Protein AF-A0A9P7BZX9-F1 (afdb_monomer_lite)

Radius of gyration: 13.83 Å; chains: 1; bounding box: 31×38×35 Å

Foldseek 3Di:
DEADCCQDQLNQVLVQLVCVVPVDAAEYEQDHPDHDDDDPTRDHHYQDLPLVSNLVVQVPAQEAEYQQDDQDARPDPDPPGDRGSHDPNRHYHDQDHVVDPSSVSSNVVSVD

Secondary structure (DSSP, 8-state):
-B-GGGGSHHHHHHHHHHHHHH-PPPEE-SS-S----STTSPP-EEPPSSHHHHHHHHTT-SEEEEES-PPPB-SS--TTS-SBSS-TTPEEEEEE-TTS-HHHHHHHHHT-

Organism: NCBI:txid936053

Sequence (112 aa):
MLGGAALRERALTAAGRIARATGVRLMSETSNRRIERGGDRTPVDRLPYPIDMAVAKLKDVKHLVLAGAKAPVGFFAYPGKPSLLAPPDSNKVQMASYEEDLAHAQEKLADE

pLDDT: mean 95.68, std 2.6, range [87.44, 98.31]

Structure (mmCIF, N/CA/C/O backbone):
data_AF-A0A9P7BZX9-F1
#
_entry.id   AF-A0A9P7BZX9-F1
#
loop_
_atom_site.group_PDB
_atom_site.id
_atom_site.type_symbol
_atom_site.label_atom_id
_atom_site.label_alt_id
_atom_site.label_comp_id
_atom_site.label_asym_id
_atom_site.label_entity_id
_atom_site.label_seq_id
_atom_site.pdbx_PDB_ins_code
_atom_site.Cartn_x
_atom_site.Cartn_y
_atom_site.Cartn_z
_atom_site.occupancy
_atom_site.B_iso_or_equiv
_atom_site.auth_seq_id
_atom_site.auth_comp_id
_atom_site.auth_asym_id
_atom_site.auth_atom_id
_atom_site.pdbx_PDB_model_num
ATOM 1 N N . MET A 1 1 ? -0.594 -2.161 0.777 1.00 97.06 1 MET A N 1
ATOM 2 C CA . MET A 1 1 ? -0.272 -0.799 0.326 1.00 97.06 1 MET A CA 1
ATOM 3 C C . MET A 1 1 ? 1.202 -0.748 -0.020 1.00 97.06 1 MET A C 1
ATOM 5 O O . MET A 1 1 ? 2.010 -1.230 0.766 1.00 97.06 1 MET A O 1
ATOM 9 N N . LEU A 1 2 ? 1.522 -0.241 -1.206 1.00 98.25 2 LEU A N 1
ATOM 10 C CA . LEU A 1 2 ? 2.862 -0.242 -1.787 1.00 98.25 2 LEU A CA 1
ATOM 11 C C . LEU A 1 2 ? 3.386 1.195 -1.881 1.00 98.25 2 LEU A C 1
ATOM 13 O O . LEU A 1 2 ? 2.664 2.078 -2.347 1.00 98.25 2 LEU A O 1
ATOM 17 N N . GLY A 1 3 ? 4.629 1.414 -1.463 1.00 97.81 3 GLY A N 1
ATOM 18 C CA . GLY A 1 3 ? 5.306 2.710 -1.516 1.00 97.81 3 GLY A CA 1
ATOM 19 C C . GLY A 1 3 ? 6.728 2.589 -2.062 1.00 97.81 3 GLY A C 1
ATOM 20 O O . GLY A 1 3 ? 7.303 1.503 -2.145 1.00 97.81 3 GLY A O 1
ATOM 21 N N . GLY A 1 4 ? 7.309 3.714 -2.482 1.00 96.25 4 GLY A N 1
ATOM 22 C CA . GLY A 1 4 ? 8.722 3.780 -2.871 1.00 96.25 4 GLY A CA 1
ATOM 23 C C . GLY A 1 4 ? 9.137 2.783 -3.965 1.00 96.25 4 GLY A C 1
ATOM 24 O O . GLY A 1 4 ? 8.644 2.840 -5.097 1.00 96.25 4 GLY A O 1
ATOM 25 N N . ALA A 1 5 ? 10.105 1.916 -3.650 1.00 97.31 5 ALA A N 1
ATOM 26 C CA . ALA A 1 5 ? 10.625 0.909 -4.578 1.00 97.31 5 ALA A CA 1
ATOM 27 C C . ALA A 1 5 ? 9.669 -0.281 -4.798 1.00 97.31 5 ALA A C 1
ATOM 29 O O . ALA A 1 5 ? 9.795 -0.949 -5.821 1.00 97.31 5 ALA A O 1
ATOM 30 N N . ALA A 1 6 ? 8.642 -0.466 -3.953 1.00 97.94 6 ALA A N 1
ATOM 31 C CA . ALA A 1 6 ? 7.606 -1.486 -4.155 1.00 97.94 6 ALA A CA 1
ATOM 32 C C . ALA A 1 6 ? 6.723 -1.227 -5.398 1.00 97.94 6 ALA A C 1
ATOM 34 O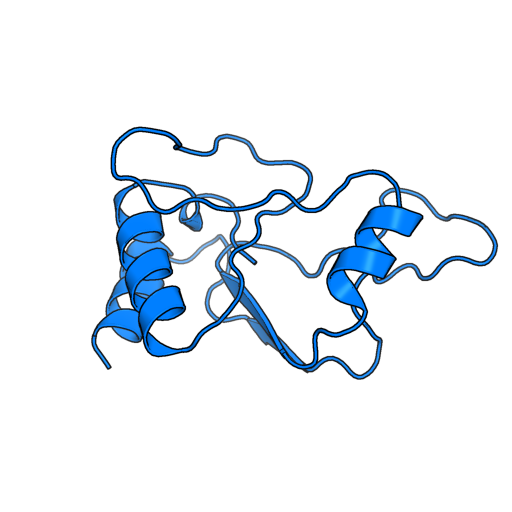 O . ALA A 1 6 ? 5.923 -2.065 -5.804 1.00 97.94 6 ALA A O 1
ATOM 35 N N . LEU A 1 7 ? 6.859 -0.041 -6.007 1.00 97.94 7 LEU A N 1
ATOM 36 C CA . LEU A 1 7 ? 6.140 0.415 -7.202 1.00 97.94 7 LEU A CA 1
ATOM 37 C C . LEU A 1 7 ? 7.026 0.391 -8.467 1.00 97.94 7 LEU A C 1
ATOM 39 O O . LEU A 1 7 ? 6.808 1.166 -9.408 1.00 97.94 7 LEU A O 1
ATOM 43 N N . ARG A 1 8 ? 8.082 -0.430 -8.452 1.00 97.50 8 ARG A N 1
ATOM 44 C CA . ARG A 1 8 ? 8.990 -0.710 -9.579 1.00 97.50 8 ARG A CA 1
ATOM 45 C C . ARG A 1 8 ? 8.738 -2.115 -10.106 1.00 97.50 8 ARG A C 1
ATOM 47 O O . ARG A 1 8 ? 8.247 -2.956 -9.368 1.00 97.50 8 A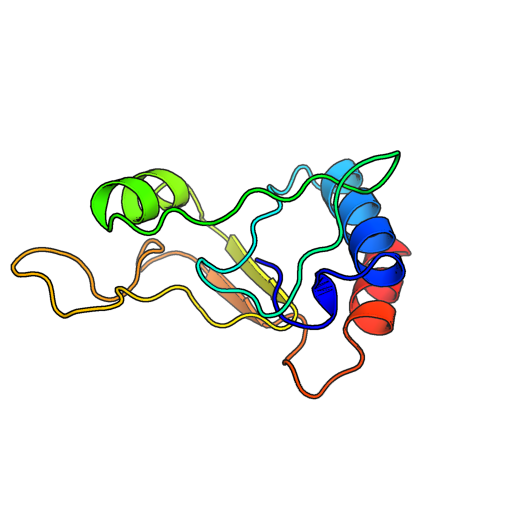RG A O 1
ATOM 54 N N . GLU A 1 9 ? 9.105 -2.369 -11.350 1.00 96.75 9 GLU A N 1
ATOM 55 C CA . GLU A 1 9 ? 8.742 -3.549 -12.131 1.00 96.75 9 GLU A CA 1
ATOM 56 C C . GLU A 1 9 ? 8.991 -4.858 -11.390 1.00 96.75 9 GLU A C 1
ATOM 58 O O . GLU A 1 9 ? 8.047 -5.609 -11.178 1.00 96.75 9 GLU A O 1
ATOM 63 N N . ARG A 1 10 ? 10.214 -5.077 -10.894 1.00 97.50 10 ARG A N 1
ATOM 64 C CA . ARG A 1 10 ? 10.577 -6.282 -10.132 1.00 97.50 10 ARG A CA 1
ATOM 65 C C . ARG A 1 10 ? 9.633 -6.523 -8.942 1.00 97.50 10 ARG A C 1
ATOM 67 O O . ARG A 1 10 ? 9.027 -7.584 -8.815 1.00 97.50 10 ARG A O 1
ATOM 74 N N . ALA A 1 11 ? 9.436 -5.493 -8.124 1.00 97.94 11 ALA A N 1
ATOM 75 C CA . ALA A 1 11 ? 8.540 -5.527 -6.973 1.00 97.94 11 ALA A CA 1
ATOM 76 C C . ALA A 1 11 ? 7.054 -5.665 -7.357 1.00 97.94 11 ALA A C 1
ATOM 78 O O . ALA A 1 11 ? 6.304 -6.374 -6.691 1.00 97.94 11 ALA A O 1
ATOM 79 N N . LEU A 1 12 ? 6.614 -5.013 -8.437 1.00 98.06 12 LEU A N 1
ATOM 80 C CA . LEU A 1 12 ? 5.241 -5.081 -8.940 1.00 98.06 12 LEU A CA 1
ATOM 81 C C . LEU A 1 12 ? 4.904 -6.468 -9.485 1.00 98.06 12 LEU A C 1
ATOM 83 O O . LEU A 1 12 ? 3.790 -6.948 -9.271 1.00 98.06 12 LEU A O 1
ATOM 87 N N . THR A 1 13 ? 5.853 -7.132 -10.143 1.00 98.12 13 THR A N 1
ATOM 88 C CA . THR A 1 13 ? 5.700 -8.520 -10.590 1.00 98.12 13 THR A CA 1
ATOM 89 C C . THR A 1 13 ? 5.478 -9.442 -9.392 1.00 98.12 13 THR A C 1
ATOM 91 O O . THR A 1 13 ? 4.520 -10.214 -9.380 1.00 98.12 13 THR A O 1
ATOM 94 N N . ALA A 1 14 ? 6.286 -9.316 -8.335 1.00 98.31 14 ALA A N 1
ATOM 95 C CA . ALA A 1 14 ? 6.079 -10.063 -7.093 1.00 98.31 14 ALA A CA 1
ATOM 96 C C . ALA A 1 14 ? 4.746 -9.711 -6.406 1.00 98.31 14 ALA A C 1
ATOM 98 O O . ALA A 1 14 ? 3.985 -10.603 -6.036 1.00 98.31 14 ALA A O 1
ATOM 99 N N . ALA A 1 15 ? 4.396 -8.423 -6.323 1.00 98.25 15 ALA A N 1
ATOM 100 C CA . ALA A 1 15 ? 3.114 -7.976 -5.777 1.00 98.25 15 ALA A CA 1
ATOM 101 C C . ALA A 1 15 ? 1.916 -8.573 -6.528 1.00 98.25 15 ALA A C 1
ATOM 103 O O . ALA A 1 15 ? 0.923 -8.938 -5.903 1.00 98.25 15 ALA A O 1
ATOM 104 N N . GLY A 1 16 ? 2.006 -8.684 -7.856 1.00 98.06 16 GLY A N 1
ATOM 105 C CA . GLY A 1 16 ? 0.975 -9.296 -8.692 1.00 98.06 16 GLY A CA 1
ATOM 106 C C . GLY A 1 16 ? 0.812 -10.786 -8.421 1.00 98.06 16 GLY A C 1
ATOM 107 O O . GLY A 1 16 ? -0.318 -11.262 -8.313 1.00 98.06 16 GLY A O 1
ATOM 108 N N . ARG A 1 17 ? 1.926 -11.508 -8.231 1.00 98.25 17 ARG A N 1
ATOM 109 C CA . ARG A 1 17 ? 1.914 -12.919 -7.813 1.00 98.25 17 ARG A CA 1
ATOM 110 C C . ARG A 1 17 ? 1.227 -13.087 -6.455 1.00 98.25 17 ARG A C 1
ATOM 112 O O . ARG A 1 17 ? 0.280 -13.865 -6.361 1.00 98.25 17 ARG A O 1
ATOM 119 N N . ILE A 1 18 ? 1.599 -12.274 -5.463 1.00 98.06 18 ILE A N 1
ATOM 120 C CA . ILE A 1 18 ? 0.958 -12.261 -4.135 1.00 98.06 18 ILE A CA 1
ATOM 121 C C . ILE A 1 18 ? -0.540 -11.963 -4.255 1.00 98.06 18 ILE A C 1
ATOM 123 O O . ILE A 1 18 ? -1.362 -12.673 -3.680 1.00 98.06 18 ILE A O 1
ATOM 127 N N . ALA A 1 19 ? -0.918 -10.931 -5.014 1.00 98.06 19 ALA A N 1
ATOM 128 C CA . ALA A 1 19 ? -2.316 -10.546 -5.196 1.00 98.06 19 ALA A CA 1
ATOM 129 C C . ALA A 1 19 ? -3.145 -11.657 -5.846 1.00 98.06 19 ALA A C 1
ATOM 131 O O . ALA A 1 19 ? -4.264 -11.917 -5.411 1.00 98.06 19 ALA A O 1
ATOM 132 N N . ARG A 1 20 ? -2.586 -12.355 -6.839 1.00 97.56 20 ARG A N 1
ATOM 133 C CA . ARG A 1 20 ? -3.243 -13.495 -7.485 1.00 97.56 20 ARG A CA 1
ATOM 134 C C . ARG A 1 20 ? -3.396 -14.689 -6.540 1.00 97.56 20 ARG A C 1
ATOM 136 O O . ARG A 1 20 ? -4.438 -15.333 -6.576 1.00 97.56 20 ARG A O 1
ATOM 143 N N . ALA A 1 21 ? -2.388 -14.971 -5.715 1.00 98.00 21 ALA A N 1
ATOM 144 C CA . ALA A 1 21 ? -2.404 -16.098 -4.784 1.00 98.00 21 ALA A CA 1
ATOM 145 C C . ALA A 1 21 ? -3.344 -15.873 -3.586 1.00 98.00 21 ALA A C 1
ATOM 147 O O . ALA A 1 21 ? -3.989 -16.805 -3.118 1.00 98.00 21 ALA A O 1
ATOM 148 N N . THR A 1 22 ? -3.441 -14.634 -3.100 1.00 96.62 22 THR A N 1
ATOM 149 C CA . THR A 1 22 ? -4.131 -14.313 -1.835 1.00 96.62 22 THR A CA 1
ATOM 150 C C . THR A 1 22 ? -5.447 -13.554 -2.013 1.00 96.62 22 THR A C 1
ATOM 152 O O . THR A 1 22 ? -6.210 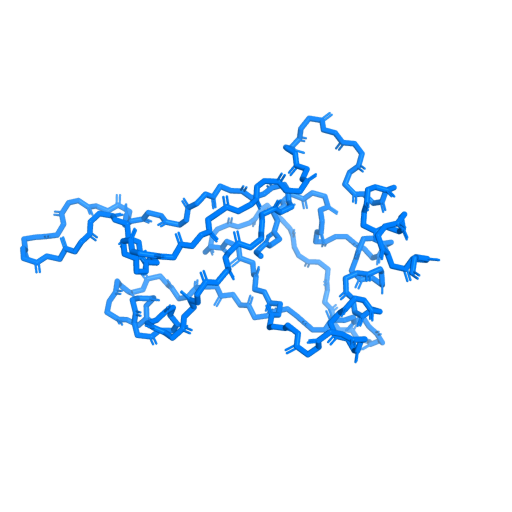-13.409 -1.060 1.00 96.62 22 THR A O 1
ATOM 155 N N . GLY A 1 23 ? -5.718 -13.020 -3.207 1.00 95.75 23 GLY A N 1
ATOM 156 C CA . GLY A 1 23 ? -6.880 -12.170 -3.474 1.00 95.75 23 GLY A CA 1
ATOM 157 C C . GLY A 1 23 ? -6.787 -10.761 -2.876 1.00 95.75 23 GLY A C 1
ATOM 158 O O . GLY A 1 23 ? -7.786 -10.037 -2.860 1.00 95.75 23 GLY A O 1
ATOM 159 N N . VAL A 1 24 ? -5.620 -10.336 -2.370 1.00 96.56 24 VAL A N 1
ATOM 160 C CA . VAL A 1 24 ? -5.473 -8.986 -1.807 1.00 96.56 24 VAL A CA 1
ATOM 161 C C . VAL A 1 24 ? -5.587 -7.902 -2.877 1.00 96.56 24 VAL A C 1
ATOM 163 O O . VAL A 1 24 ? -5.146 -8.045 -4.017 1.00 96.56 24 VAL A O 1
ATOM 166 N N . ARG A 1 25 ? -6.121 -6.748 -2.473 1.00 97.12 25 ARG A N 1
ATOM 167 C CA . ARG A 1 25 ? -6.159 -5.543 -3.308 1.00 97.12 25 ARG A CA 1
ATOM 168 C C . ARG A 1 25 ? -4.826 -4.805 -3.213 1.00 97.12 25 ARG A C 1
ATOM 170 O O . ARG A 1 25 ? -4.379 -4.462 -2.116 1.00 97.12 25 ARG A O 1
ATOM 177 N N . LEU A 1 26 ? -4.223 -4.498 -4.359 1.00 97.81 26 LEU A N 1
ATOM 178 C CA . LEU A 1 26 ? -3.021 -3.672 -4.421 1.00 97.81 26 LEU A CA 1
ATOM 179 C C . LEU A 1 26 ? -3.389 -2.196 -4.529 1.00 97.81 26 LEU A C 1
ATOM 181 O O . LEU A 1 26 ? -4.172 -1.791 -5.385 1.00 97.81 26 LEU A O 1
ATOM 185 N N . MET A 1 27 ? -2.784 -1.385 -3.667 1.00 97.75 27 MET A N 1
ATOM 186 C CA . MET A 1 27 ? -2.987 0.057 -3.655 1.00 97.75 27 MET A CA 1
ATOM 187 C C . MET A 1 27 ? -1.687 0.777 -3.307 1.00 97.75 27 MET A C 1
ATOM 189 O O . MET A 1 27 ? -0.947 0.306 -2.444 1.00 97.75 27 MET A O 1
ATOM 193 N N . SER A 1 28 ? -1.413 1.908 -3.948 1.00 97.88 28 SER A N 1
ATOM 194 C CA . SER A 1 28 ? -0.314 2.807 -3.605 1.00 97.88 28 SER A CA 1
ATOM 195 C C . SER A 1 28 ? -0.752 3.863 -2.593 1.00 97.88 28 SER A C 1
ATOM 197 O O . SER A 1 28 ? -1.947 4.134 -2.439 1.00 97.88 28 SER A O 1
ATOM 199 N N . GLU A 1 29 ? 0.219 4.538 -1.981 1.00 96.19 29 GLU A N 1
ATOM 200 C CA . GLU A 1 29 ? -0.026 5.801 -1.276 1.00 96.19 29 GLU A CA 1
ATOM 201 C C . GLU A 1 29 ? -0.666 6.834 -2.224 1.00 96.19 29 GLU A C 1
ATOM 203 O O . GLU A 1 29 ? -0.631 6.685 -3.452 1.00 96.19 29 GLU A O 1
ATOM 208 N N . THR A 1 30 ? -1.265 7.892 -1.679 1.00 95.06 30 THR A N 1
ATOM 209 C CA . THR A 1 30 ? -1.862 8.970 -2.485 1.00 95.06 30 THR A CA 1
ATOM 210 C C . THR A 1 30 ? -0.805 9.720 -3.302 1.00 95.06 30 THR A C 1
ATOM 212 O O . THR A 1 30 ? -1.018 10.020 -4.478 1.00 95.06 30 THR A O 1
ATOM 215 N N . SER A 1 31 ? 0.369 9.951 -2.714 1.00 92.88 31 SER A N 1
ATOM 216 C CA . SER A 1 31 ? 1.497 10.645 -3.339 1.00 92.88 31 SER A CA 1
ATOM 217 C C . SER A 1 31 ? 2.673 9.689 -3.483 1.00 92.88 31 SER A C 1
ATOM 219 O O . SER A 1 31 ? 3.087 9.074 -2.511 1.00 92.88 31 SER A O 1
ATOM 221 N N . ASN A 1 32 ? 3.222 9.557 -4.694 1.00 94.38 32 ASN A N 1
ATOM 222 C CA . ASN A 1 32 ? 4.343 8.655 -4.972 1.00 94.38 32 ASN A CA 1
ATOM 223 C C . ASN A 1 32 ? 5.341 9.352 -5.889 1.00 94.38 32 ASN A C 1
ATOM 225 O O . ASN A 1 32 ? 4.934 9.954 -6.881 1.00 94.38 32 ASN A O 1
ATOM 229 N N . ARG A 1 33 ? 6.644 9.190 -5.625 1.00 95.00 33 ARG A N 1
ATOM 230 C CA . ARG A 1 33 ? 7.711 9.740 -6.483 1.00 95.00 33 ARG A CA 1
ATOM 231 C C . ARG A 1 33 ? 7.615 9.244 -7.928 1.00 95.00 33 ARG A C 1
ATOM 233 O O . ARG A 1 33 ? 7.845 9.999 -8.861 1.00 95.00 33 ARG A O 1
ATOM 240 N N . ARG A 1 34 ? 7.326 7.954 -8.108 1.00 95.75 34 ARG A N 1
ATOM 241 C CA . ARG A 1 34 ? 7.162 7.307 -9.417 1.00 95.75 34 ARG A CA 1
ATOM 242 C C . ARG A 1 34 ? 6.407 5.998 -9.233 1.00 95.75 34 ARG A C 1
ATOM 244 O O . ARG A 1 34 ? 6.673 5.280 -8.268 1.00 95.75 34 ARG A O 1
ATOM 251 N N . ILE A 1 35 ? 5.535 5.674 -10.179 1.00 97.19 35 ILE A N 1
ATOM 252 C CA . ILE A 1 35 ? 4.843 4.387 -10.297 1.00 97.19 35 ILE A CA 1
ATOM 253 C C . ILE A 1 35 ? 5.083 3.901 -11.722 1.00 97.19 35 ILE A C 1
ATOM 255 O O . ILE A 1 35 ? 4.792 4.640 -12.661 1.00 97.19 35 ILE A O 1
ATOM 259 N N . GLU A 1 36 ? 5.629 2.703 -11.893 1.00 97.25 36 GLU A N 1
ATOM 260 C CA . GLU A 1 36 ? 5.719 2.082 -13.218 1.00 97.25 36 GLU A CA 1
ATOM 261 C C . GLU A 1 36 ? 4.390 1.394 -13.546 1.00 97.25 36 GLU A C 1
ATOM 263 O O . GLU A 1 36 ? 3.811 0.723 -12.695 1.00 97.25 36 GLU A O 1
ATOM 268 N N . ARG A 1 37 ? 3.848 1.636 -14.745 1.00 95.69 37 ARG A N 1
ATOM 269 C CA . ARG A 1 37 ? 2.489 1.225 -15.139 1.00 95.69 37 ARG A CA 1
ATOM 270 C C . ARG A 1 37 ? 2.441 0.917 -16.637 1.00 95.69 37 ARG A C 1
ATOM 272 O O . ARG A 1 37 ? 3.310 1.375 -17.376 1.00 95.69 37 ARG A O 1
ATOM 279 N N . GLY A 1 38 ? 1.391 0.220 -17.069 1.00 93.75 38 GLY A N 1
ATOM 280 C CA . GLY A 1 38 ? 1.148 -0.117 -18.475 1.00 93.75 38 GLY A CA 1
ATOM 281 C C . GLY A 1 38 ? 1.932 -1.341 -18.955 1.00 93.75 38 GLY A C 1
ATOM 282 O O . GLY A 1 38 ? 2.799 -1.854 -18.242 1.00 93.75 38 GLY A O 1
ATOM 283 N N . GLY A 1 39 ? 1.615 -1.796 -20.169 1.00 92.94 39 GLY A N 1
ATOM 284 C CA . GLY A 1 39 ? 2.065 -3.094 -20.676 1.00 92.94 39 GLY A CA 1
ATOM 285 C C . GLY A 1 39 ? 1.564 -4.229 -19.783 1.00 92.94 39 GLY A C 1
ATOM 286 O O . GLY A 1 39 ? 0.473 -4.137 -19.225 1.00 92.94 39 GLY A O 1
ATOM 287 N N . ASP A 1 40 ? 2.408 -5.234 -19.574 1.00 91.75 40 ASP A N 1
ATOM 288 C CA . ASP A 1 40 ? 2.082 -6.421 -18.771 1.00 91.75 40 ASP A CA 1
ATOM 289 C C . ASP A 1 40 ? 2.334 -6.236 -17.262 1.00 91.75 40 ASP A C 1
ATOM 291 O O . ASP A 1 40 ? 2.328 -7.194 -16.488 1.00 91.75 40 ASP A O 1
ATOM 295 N N . ARG A 1 41 ? 2.584 -4.999 -16.811 1.00 95.19 41 ARG A N 1
ATOM 296 C CA . ARG A 1 41 ? 2.867 -4.719 -15.397 1.00 95.19 41 ARG A CA 1
ATOM 297 C C . ARG A 1 41 ? 1.605 -4.825 -14.547 1.00 95.19 41 ARG A C 1
ATOM 299 O O . ARG A 1 41 ? 0.547 -4.316 -14.918 1.00 95.19 41 ARG A O 1
ATOM 306 N N . THR A 1 42 ? 1.759 -5.379 -13.345 1.00 96.69 42 THR A N 1
ATOM 307 C CA . THR A 1 42 ? 0.699 -5.469 -12.336 1.00 96.69 42 THR A CA 1
ATOM 308 C C . THR A 1 42 ? 0.040 -4.106 -12.088 1.00 96.69 42 THR A C 1
ATOM 310 O O . THR A 1 42 ? 0.723 -3.164 -11.665 1.00 96.69 42 THR A O 1
ATOM 313 N N . PRO A 1 43 ? -1.282 -3.972 -12.301 1.00 96.31 43 PRO A N 1
ATOM 314 C CA . PRO A 1 43 ? -1.983 -2.733 -12.019 1.00 96.31 43 PRO A CA 1
ATOM 315 C C . PRO A 1 43 ? -2.069 -2.499 -10.509 1.00 96.31 43 PRO A C 1
ATOM 317 O O . PRO A 1 43 ? -2.345 -3.404 -9.723 1.00 96.31 43 PRO A O 1
ATOM 320 N N . VAL A 1 44 ? -1.854 -1.250 -10.105 1.00 97.31 44 VAL A N 1
ATOM 321 C CA . VAL A 1 44 ? -1.967 -0.812 -8.710 1.00 97.31 44 VAL A CA 1
ATOM 322 C C . VAL A 1 44 ? -2.835 0.432 -8.671 1.00 97.31 44 VAL A C 1
ATOM 324 O O . VAL A 1 44 ? -2.499 1.440 -9.305 1.00 97.31 44 VAL A O 1
ATOM 327 N N . ASP A 1 45 ? -3.940 0.363 -7.932 1.00 95.62 45 ASP A N 1
ATOM 328 C CA . ASP A 1 45 ? -4.814 1.508 -7.684 1.00 95.62 45 ASP A CA 1
ATOM 329 C C . ASP A 1 45 ? -4.098 2.543 -6.816 1.00 95.62 45 ASP A C 1
ATOM 331 O O . ASP A 1 45 ? -3.252 2.211 -5.992 1.00 95.62 45 ASP A O 1
ATOM 335 N N . ARG A 1 46 ? -4.456 3.817 -6.953 1.00 96.62 46 ARG A N 1
ATOM 336 C CA . ARG A 1 46 ? -3.964 4.866 -6.055 1.00 96.62 46 ARG A CA 1
ATOM 337 C 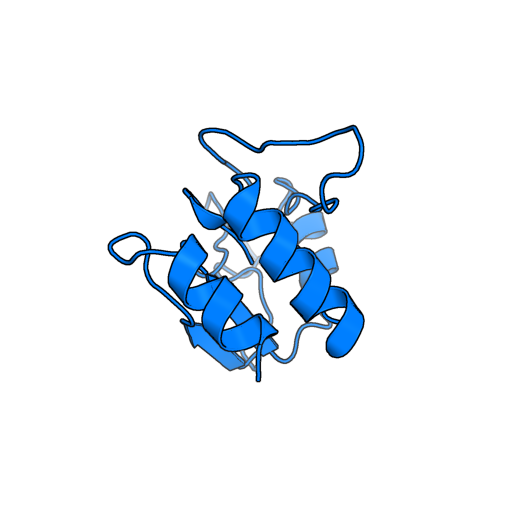C . ARG A 1 46 ? -5.011 5.154 -4.987 1.00 96.62 46 ARG A C 1
ATOM 339 O O . ARG A 1 46 ? -6.185 5.291 -5.328 1.00 96.62 46 ARG A O 1
ATOM 346 N N . LEU A 1 47 ? -4.595 5.303 -3.726 1.00 97.38 47 LEU A N 1
ATOM 347 C CA . LEU A 1 47 ? -5.503 5.778 -2.684 1.00 97.38 47 LEU A CA 1
ATOM 348 C C . LEU A 1 47 ? -6.007 7.194 -3.038 1.00 97.38 47 LEU A C 1
ATOM 350 O O . LEU A 1 47 ? -5.175 8.081 -3.265 1.00 97.38 47 LEU A O 1
ATOM 354 N N . PRO A 1 48 ? -7.332 7.431 -3.092 1.00 96.88 48 PRO A N 1
ATOM 355 C CA . PRO A 1 48 ? -7.881 8.750 -3.397 1.00 96.88 48 PRO A CA 1
ATOM 356 C C . PRO A 1 48 ? -7.364 9.830 -2.441 1.00 96.88 48 PRO A C 1
ATOM 358 O O . PRO A 1 48 ? -7.154 9.565 -1.262 1.00 96.88 48 PRO A O 1
ATOM 361 N N . TYR A 1 49 ? -7.175 11.052 -2.942 1.00 95.06 49 TYR A N 1
ATOM 362 C CA . TYR A 1 49 ? -6.836 12.204 -2.100 1.00 95.06 49 TYR A CA 1
ATOM 363 C C . TYR A 1 49 ? -8.030 12.728 -1.279 1.00 95.06 49 TYR A C 1
ATOM 365 O O . TYR A 1 49 ? -7.840 13.001 -0.094 1.00 95.06 49 TYR A O 1
ATOM 373 N N . PRO A 1 50 ? -9.258 12.854 -1.837 1.00 95.12 50 PRO A N 1
ATOM 374 C CA . PRO A 1 50 ? -10.409 13.287 -1.048 1.00 95.12 50 PRO A CA 1
ATOM 375 C C . PRO A 1 50 ? -10.669 12.336 0.122 1.00 95.12 50 PRO A C 1
ATOM 377 O O . PRO A 1 50 ? -10.862 11.135 -0.087 1.00 95.12 50 PRO A O 1
ATOM 380 N N . ILE A 1 51 ? -10.697 12.882 1.343 1.00 94.44 51 ILE A N 1
ATOM 381 C CA . ILE A 1 51 ? -10.749 12.090 2.580 1.00 94.44 51 ILE A CA 1
ATOM 382 C C . ILE A 1 51 ? -11.931 11.119 2.604 1.00 94.44 51 ILE A C 1
ATOM 384 O O . ILE A 1 51 ? -11.754 9.951 2.937 1.00 94.44 51 ILE A O 1
ATOM 388 N N . ASP A 1 52 ? -13.107 11.557 2.158 1.00 95.06 52 ASP A N 1
ATOM 389 C CA . ASP A 1 52 ? -14.309 10.719 2.145 1.00 95.06 52 ASP A CA 1
ATOM 390 C C . ASP A 1 52 ? -14.193 9.537 1.188 1.00 95.06 52 ASP A C 1
ATOM 392 O O . ASP A 1 52 ? -14.600 8.424 1.518 1.00 95.06 52 ASP A O 1
ATOM 396 N N . MET A 1 53 ? -13.557 9.742 0.033 1.00 97.06 53 MET A N 1
ATOM 397 C CA . MET A 1 53 ? -13.284 8.653 -0.899 1.00 97.06 53 MET A CA 1
ATOM 398 C C . MET A 1 53 ? -12.230 7.693 -0.347 1.00 97.06 53 MET A C 1
ATOM 400 O O . MET A 1 53 ? -12.352 6.485 -0.536 1.00 97.06 53 MET A O 1
ATOM 404 N N . ALA A 1 54 ? -11.204 8.208 0.334 1.00 96.56 54 ALA A N 1
ATOM 405 C CA . ALA A 1 54 ? -10.142 7.388 0.905 1.00 96.56 54 ALA A CA 1
ATOM 406 C C . ALA A 1 54 ? -10.656 6.510 2.057 1.00 96.56 54 ALA A C 1
ATOM 408 O O . ALA A 1 54 ? -10.401 5.304 2.065 1.00 96.56 54 ALA A O 1
ATOM 409 N N . VAL A 1 55 ? -11.446 7.090 2.968 1.00 96.06 55 VAL A N 1
ATOM 410 C CA . VAL A 1 55 ? -12.129 6.361 4.048 1.00 96.06 55 VAL A CA 1
ATOM 411 C C . VAL A 1 55 ? -13.082 5.321 3.459 1.00 96.06 55 VAL A C 1
ATOM 413 O O . VAL A 1 55 ? -13.033 4.152 3.837 1.00 96.06 55 VAL A O 1
ATOM 416 N N . ALA A 1 56 ? -13.897 5.694 2.467 1.00 96.56 56 ALA A N 1
ATOM 417 C CA . ALA A 1 56 ? -14.813 4.755 1.821 1.00 96.56 56 ALA A CA 1
ATOM 418 C C . ALA A 1 56 ? -14.089 3.599 1.106 1.00 96.56 56 ALA A C 1
ATOM 420 O O . ALA A 1 56 ? -14.588 2.475 1.124 1.00 96.56 56 ALA A O 1
ATOM 421 N N . LYS A 1 57 ? -12.918 3.852 0.503 1.00 96.69 57 LYS A N 1
ATOM 422 C CA . LYS A 1 57 ? -12.095 2.835 -0.178 1.00 96.69 57 LYS A CA 1
ATOM 423 C C . LYS A 1 57 ? -11.450 1.849 0.806 1.00 96.69 57 LYS A C 1
ATOM 425 O O . LYS A 1 57 ? -11.150 0.728 0.406 1.00 96.69 57 LYS A O 1
ATOM 430 N N . LEU A 1 58 ? -11.228 2.255 2.059 1.00 96.31 58 LEU A N 1
ATOM 431 C CA . LEU A 1 58 ? -10.574 1.446 3.095 1.00 96.31 58 LEU A CA 1
ATOM 432 C C . LEU A 1 58 ? -11.537 0.853 4.135 1.00 96.31 58 LEU A C 1
ATOM 434 O O . LEU A 1 58 ? -11.099 0.049 4.953 1.00 96.31 58 LEU A O 1
ATOM 438 N N . LYS A 1 59 ? -12.826 1.213 4.113 1.00 96.00 59 LYS A N 1
ATOM 439 C CA . LYS A 1 59 ? -13.812 0.874 5.160 1.00 96.00 59 LYS A CA 1
ATOM 440 C C . LYS A 1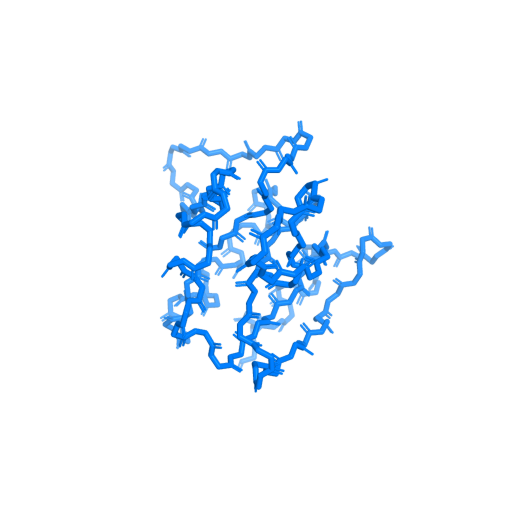 59 ? -13.948 -0.620 5.486 1.00 96.00 59 LYS A C 1
ATOM 442 O O . LYS A 1 59 ? -14.369 -0.964 6.580 1.00 96.00 59 LYS A O 1
ATOM 447 N N . ASP A 1 60 ? -13.646 -1.492 4.529 1.00 95.62 60 ASP A N 1
ATOM 448 C CA . ASP A 1 60 ? -13.772 -2.952 4.612 1.00 95.62 60 ASP A CA 1
ATOM 449 C C . ASP A 1 60 ? -12.425 -3.657 4.866 1.00 95.62 60 ASP A C 1
ATOM 451 O O . ASP A 1 60 ? -12.348 -4.887 4.896 1.00 95.62 60 ASP A O 1
ATOM 455 N N . VAL A 1 61 ? -11.340 -2.895 5.035 1.00 96.62 61 VAL A N 1
ATOM 456 C CA . VAL A 1 61 ? -9.997 -3.439 5.251 1.00 96.62 61 VAL A CA 1
ATOM 457 C C . VAL A 1 61 ? -9.845 -3.911 6.693 1.00 96.62 61 VAL A C 1
ATOM 459 O O . VAL A 1 61 ? -9.723 -3.102 7.606 1.00 96.62 61 VAL A O 1
ATOM 462 N N . LYS A 1 62 ? -9.755 -5.231 6.879 1.00 96.56 62 LYS A N 1
ATOM 463 C CA . LYS A 1 62 ? -9.375 -5.855 8.161 1.00 96.56 62 LYS A CA 1
ATOM 464 C C . LYS A 1 62 ? -7.864 -5.962 8.351 1.00 96.56 62 LYS A C 1
ATOM 466 O O . LYS A 1 62 ? -7.381 -5.858 9.469 1.00 96.56 62 LYS A O 1
ATOM 471 N N . HIS A 1 63 ? -7.124 -6.157 7.260 1.00 96.94 63 HIS A N 1
ATOM 472 C CA . HIS A 1 63 ? -5.668 -6.275 7.268 1.00 96.94 63 HIS A CA 1
ATOM 473 C C . HIS A 1 63 ? -5.055 -5.296 6.275 1.00 96.94 63 HIS A C 1
ATOM 475 O O . HIS A 1 63 ? -5.316 -5.368 5.072 1.00 96.94 63 HIS A O 1
ATOM 481 N N . LEU A 1 64 ? -4.216 -4.394 6.774 1.00 97.38 64 LEU A N 1
ATOM 482 C CA . LEU A 1 64 ? -3.467 -3.446 5.968 1.00 97.38 64 LEU A CA 1
ATOM 483 C C . LEU A 1 64 ? -1.982 -3.811 5.995 1.00 97.38 64 LEU A C 1
ATOM 485 O O . LEU A 1 64 ? -1.257 -3.447 6.916 1.00 97.38 64 LEU A O 1
ATOM 489 N N . VAL A 1 65 ? -1.532 -4.516 4.960 1.00 97.50 65 VAL A N 1
ATOM 490 C CA . VAL A 1 65 ? -0.115 -4.859 4.777 1.00 97.50 65 VAL A CA 1
ATOM 491 C C . VAL A 1 65 ? 0.615 -3.685 4.129 1.00 97.50 65 VAL A C 1
ATOM 493 O O . VAL A 1 65 ? 0.152 -3.165 3.112 1.00 97.50 65 VAL A O 1
ATOM 496 N N . LEU A 1 66 ? 1.741 -3.259 4.692 1.00 97.94 66 LEU A N 1
ATOM 497 C CA . LEU A 1 66 ? 2.535 -2.115 4.248 1.00 97.94 66 LEU A CA 1
ATOM 498 C C . LEU A 1 66 ? 3.901 -2.589 3.733 1.00 97.94 66 LEU A C 1
ATOM 500 O O . LEU A 1 66 ? 4.660 -3.201 4.482 1.00 97.94 66 LEU A O 1
ATOM 504 N N . ALA A 1 67 ? 4.215 -2.288 2.471 1.00 98.12 67 ALA A N 1
ATOM 505 C CA . ALA A 1 67 ? 5.521 -2.550 1.860 1.00 98.12 67 ALA A CA 1
ATOM 506 C C . ALA A 1 67 ? 6.093 -1.234 1.321 1.00 98.12 67 ALA A C 1
ATOM 508 O O . ALA A 1 67 ? 5.589 -0.683 0.338 1.00 98.12 67 ALA A O 1
ATOM 509 N N . GLY A 1 68 ? 7.082 -0.682 2.026 1.00 97.12 68 GLY A N 1
ATOM 510 C CA . GLY A 1 68 ? 7.671 0.626 1.722 1.00 97.12 68 GLY A CA 1
ATOM 511 C C . GLY A 1 68 ? 6.708 1.809 1.845 1.00 97.12 68 GLY A C 1
ATOM 512 O O . GLY A 1 68 ? 7.038 2.903 1.396 1.00 97.12 68 GLY A O 1
ATOM 513 N N . ALA A 1 69 ? 5.519 1.586 2.408 1.00 96.81 69 ALA A N 1
ATOM 514 C CA . ALA A 1 69 ? 4.462 2.573 2.595 1.00 96.81 69 ALA A CA 1
ATOM 515 C C . ALA A 1 69 ? 4.227 2.828 4.084 1.00 96.81 69 ALA A C 1
ATOM 517 O O . ALA A 1 69 ? 4.501 1.963 4.923 1.00 96.81 69 ALA A O 1
ATOM 518 N N . LYS A 1 70 ? 3.662 3.993 4.401 1.00 93.25 70 LYS A N 1
ATOM 519 C CA . LYS A 1 70 ? 3.172 4.301 5.749 1.00 93.25 70 LYS A CA 1
ATOM 520 C C . LYS A 1 70 ? 1.679 4.007 5.859 1.00 93.25 70 LYS A C 1
ATOM 522 O O . LYS A 1 70 ? 0.961 3.931 4.861 1.00 93.25 70 LYS A O 1
ATOM 527 N N . ALA A 1 71 ? 1.195 3.847 7.090 1.00 93.44 71 ALA A N 1
ATOM 528 C CA . ALA A 1 71 ? -0.240 3.770 7.330 1.00 93.44 71 ALA A CA 1
ATOM 529 C C . ALA A 1 71 ? -0.912 5.068 6.828 1.00 93.44 71 ALA A C 1
ATOM 531 O O . ALA A 1 71 ? -0.424 6.158 7.135 1.00 93.44 71 ALA A O 1
ATOM 532 N N . PRO A 1 72 ? -2.010 4.975 6.059 1.00 94.12 72 PRO A N 1
ATOM 533 C CA . PRO A 1 72 ? -2.611 6.126 5.408 1.00 94.12 72 PRO A CA 1
ATOM 534 C C . PRO A 1 72 ? -3.286 7.035 6.440 1.00 94.12 72 PRO A C 1
ATOM 536 O O . PRO A 1 72 ? -4.172 6.608 7.188 1.00 94.12 72 PRO A O 1
ATOM 539 N N . VAL A 1 73 ? -2.867 8.298 6.447 1.00 93.81 73 VAL A N 1
ATOM 540 C CA . VAL A 1 73 ? -3.412 9.367 7.290 1.00 93.81 73 VAL A CA 1
ATOM 541 C C . VAL A 1 73 ? -4.066 10.447 6.435 1.00 93.81 73 VAL A C 1
ATOM 543 O O . VAL A 1 73 ? -3.698 10.638 5.273 1.00 93.81 73 VAL A O 1
ATOM 546 N N . GLY A 1 74 ? -5.032 11.162 7.009 1.00 91.94 74 GLY A N 1
ATOM 547 C CA . GLY A 1 74 ? -5.564 12.384 6.418 1.00 91.94 74 GLY A CA 1
ATOM 548 C C . GLY A 1 74 ? -4.459 13.426 6.250 1.00 91.94 74 GLY A C 1
ATOM 549 O O . GLY A 1 74 ? -3.598 13.575 7.114 1.00 91.94 74 GLY A O 1
ATOM 550 N N . PHE A 1 75 ? -4.474 14.144 5.127 1.00 88.62 75 PHE A N 1
ATOM 551 C CA . PHE A 1 75 ? -3.456 15.159 4.839 1.00 88.62 75 PHE A CA 1
ATOM 552 C C . PHE A 1 75 ? -3.603 16.407 5.728 1.00 88.62 75 PHE A C 1
ATOM 554 O O . PHE A 1 75 ? -2.613 17.027 6.100 1.00 88.62 75 PHE A O 1
ATOM 561 N N . PHE A 1 76 ? -4.842 16.746 6.095 1.00 89.69 76 PHE A N 1
ATOM 562 C CA . PHE A 1 76 ? -5.185 17.816 7.030 1.00 89.69 76 PHE A CA 1
ATOM 563 C C . PHE A 1 76 ? -6.019 17.270 8.191 1.00 89.69 76 PHE A C 1
ATOM 565 O O . PHE A 1 76 ? -6.603 16.187 8.105 1.00 89.69 76 PHE A O 1
ATOM 572 N N . ALA A 1 77 ? -6.129 18.060 9.258 1.00 87.62 77 ALA A N 1
ATOM 573 C CA . ALA A 1 77 ? -7.138 17.846 10.284 1.00 87.62 77 ALA A CA 1
ATOM 574 C C . ALA A 1 77 ? -8.499 18.320 9.752 1.00 87.62 77 ALA A C 1
ATOM 576 O O . ALA A 1 77 ? -8.770 19.518 9.685 1.00 87.62 77 ALA A O 1
ATOM 577 N N . TYR A 1 78 ? -9.348 17.379 9.346 1.00 88.50 78 TYR A N 1
ATOM 578 C CA . TYR A 1 78 ? -10.705 17.677 8.894 1.00 88.50 78 TYR A CA 1
ATOM 579 C C . TYR A 1 78 ? -11.682 17.522 10.068 1.00 88.50 78 TYR A C 1
ATOM 581 O O . TYR A 1 78 ? -11.763 16.429 10.638 1.00 88.50 78 TYR A O 1
ATOM 589 N N . PRO A 1 79 ? -12.444 18.569 10.435 1.00 91.31 79 PRO A N 1
ATOM 590 C CA . PRO A 1 79 ? -13.433 18.475 11.504 1.00 91.31 79 PRO A CA 1
ATOM 591 C C . PRO A 1 79 ? -14.412 17.316 11.279 1.00 91.31 79 PRO A C 1
ATOM 593 O O . PRO A 1 79 ? -14.996 17.179 10.204 1.00 91.31 79 PRO A O 1
ATOM 596 N N . GLY A 1 80 ? -14.573 16.462 12.293 1.00 90.50 80 GLY A N 1
ATOM 597 C CA . GLY A 1 80 ? -15.483 15.313 12.247 1.00 90.50 80 GLY A CA 1
ATOM 598 C C . GLY A 1 80 ? -15.029 14.141 11.365 1.00 90.50 80 GLY A C 1
ATOM 599 O O . GLY A 1 80 ? -15.824 13.232 11.130 1.00 90.50 80 GLY A O 1
ATOM 600 N N . LYS A 1 81 ? -13.783 14.128 10.871 1.00 89.88 81 LYS A N 1
ATOM 601 C CA . LYS A 1 81 ? -13.220 13.008 10.096 1.00 89.88 81 LYS A CA 1
ATOM 602 C C . LYS A 1 81 ? -12.071 12.334 10.854 1.00 89.88 81 LYS A C 1
ATOM 604 O O . LYS A 1 81 ? -11.380 12.997 11.629 1.00 89.88 81 LYS A O 1
ATOM 609 N N . PRO A 1 82 ? -11.831 11.031 10.629 1.00 89.38 82 PRO A N 1
ATOM 610 C CA . PRO A 1 82 ? -10.739 10.335 11.291 1.00 89.38 82 PRO A CA 1
ATOM 611 C C . PRO A 1 82 ? -9.379 10.760 10.720 1.00 89.38 82 PRO A C 1
ATOM 613 O O . PRO A 1 82 ? -9.222 10.934 9.511 1.00 89.38 82 PRO A O 1
ATOM 616 N N . SER A 1 83 ? -8.368 10.865 11.587 1.00 89.50 83 SER A N 1
ATOM 617 C CA . SER A 1 83 ? -6.982 11.104 11.157 1.00 89.50 83 SER A CA 1
ATOM 618 C C . SER A 1 83 ? -6.375 9.885 10.461 1.00 89.50 83 SER A C 1
ATOM 620 O O . SER A 1 83 ? -5.547 10.038 9.569 1.00 89.50 83 SER A O 1
ATOM 622 N N . LEU A 1 84 ? -6.779 8.674 10.858 1.00 92.12 84 LEU A N 1
ATOM 623 C CA . LEU A 1 84 ? -6.421 7.422 10.191 1.00 92.12 84 LEU A CA 1
ATOM 624 C C . LEU A 1 84 ? -7.487 7.081 9.152 1.00 92.12 84 LEU A C 1
ATOM 626 O O . LEU A 1 84 ? -8.673 7.069 9.464 1.0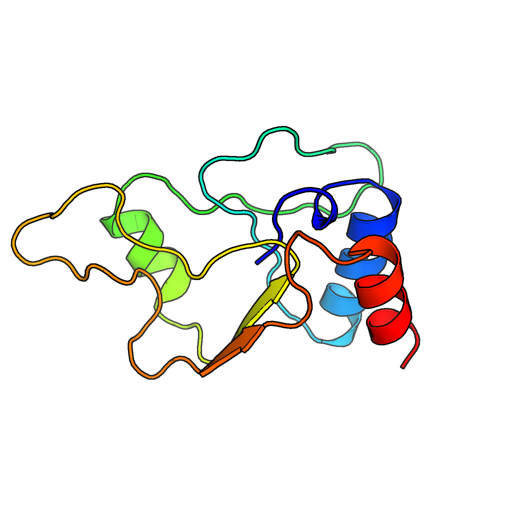0 92.12 84 LEU A O 1
ATOM 630 N N . LEU A 1 85 ? -7.063 6.781 7.926 1.00 95.12 85 LEU A N 1
ATOM 631 C CA . LEU A 1 85 ? -7.998 6.510 6.830 1.00 95.12 85 LEU A CA 1
ATOM 632 C C . LEU A 1 85 ? -8.505 5.063 6.833 1.00 95.12 85 LEU A C 1
ATOM 634 O O . LEU A 1 85 ? -9.596 4.790 6.341 1.00 95.12 85 LEU A O 1
ATOM 638 N N . ALA A 1 86 ? -7.712 4.138 7.377 1.00 95.25 86 ALA A N 1
ATOM 639 C CA . ALA A 1 86 ? -8.130 2.759 7.598 1.00 95.25 86 ALA A CA 1
ATOM 640 C C . ALA A 1 86 ? -8.938 2.626 8.905 1.00 95.25 86 ALA A C 1
ATOM 642 O O . ALA A 1 86 ? -8.681 3.393 9.841 1.00 95.25 86 ALA A O 1
ATOM 643 N N . PRO A 1 87 ? -9.851 1.640 9.005 1.00 94.88 87 PRO A N 1
ATOM 644 C CA . PRO A 1 87 ? -10.608 1.374 10.224 1.00 94.88 87 PRO A CA 1
ATOM 645 C C . PRO A 1 87 ? -9.699 1.224 11.458 1.00 94.88 87 PRO A C 1
ATOM 647 O O . PRO A 1 87 ? -8.595 0.676 11.343 1.00 94.88 87 PRO A O 1
ATOM 650 N N . PRO A 1 88 ? -10.114 1.710 12.641 1.00 90.81 88 PRO A N 1
ATOM 651 C CA . PRO A 1 88 ? -9.288 1.658 13.849 1.00 90.81 88 PRO A CA 1
ATOM 652 C C . PRO A 1 88 ? -8.987 0.225 14.312 1.00 90.81 88 PRO A C 1
ATOM 654 O O . PRO A 1 88 ? -7.931 -0.012 14.889 1.00 90.81 88 PRO A O 1
ATOM 657 N N . ASP A 1 89 ? -9.881 -0.716 14.013 1.00 93.31 89 ASP A N 1
ATOM 658 C CA . ASP A 1 89 ? -9.776 -2.153 14.276 1.00 93.31 89 ASP A CA 1
ATOM 659 C C . ASP A 1 89 ? -9.008 -2.924 13.187 1.00 93.31 89 ASP A C 1
ATOM 661 O O . ASP A 1 89 ? -8.765 -4.123 13.330 1.00 93.31 89 ASP A O 1
ATOM 665 N N . SER A 1 90 ? -8.586 -2.255 12.108 1.00 96.00 90 SER A N 1
ATOM 666 C CA . SER A 1 90 ? -7.756 -2.889 11.083 1.00 96.00 90 SER A CA 1
ATOM 667 C C . SER A 1 90 ? -6.369 -3.237 11.633 1.00 96.00 90 SER A C 1
ATOM 669 O O . SER A 1 90 ? -5.654 -2.397 12.189 1.00 96.00 90 SER A O 1
ATOM 671 N N . ASN A 1 91 ? -5.953 -4.486 11.430 1.00 96.81 91 ASN A N 1
ATOM 672 C CA . ASN A 1 91 ? -4.612 -4.945 11.759 1.00 96.81 91 ASN A CA 1
ATOM 673 C C . ASN A 1 91 ? -3.619 -4.440 10.703 1.00 96.81 91 ASN A C 1
ATOM 675 O O . ASN A 1 91 ? -3.722 -4.773 9.519 1.00 96.81 91 ASN A O 1
ATOM 679 N N . LYS A 1 92 ? -2.644 -3.642 11.133 1.00 95.69 92 LYS A N 1
ATOM 680 C CA . LYS A 1 92 ? -1.617 -3.059 10.268 1.00 95.69 92 LYS A CA 1
ATOM 681 C C . LYS A 1 92 ? -0.350 -3.887 10.396 1.00 95.69 92 LYS A C 1
ATOM 683 O O . LYS A 1 92 ? 0.218 -3.981 11.478 1.00 95.69 92 LYS A O 1
ATOM 688 N N . VAL A 1 93 ? 0.103 -4.446 9.283 1.00 96.56 93 VAL A N 1
ATOM 689 C CA . VAL A 1 93 ? 1.298 -5.290 9.235 1.00 96.56 93 VAL A CA 1
ATOM 690 C C . VAL A 1 93 ? 2.349 -4.580 8.398 1.00 96.56 93 VAL A C 1
ATOM 692 O O . VAL A 1 93 ? 2.164 -4.405 7.194 1.00 96.56 93 VAL A O 1
ATOM 695 N N . GLN A 1 94 ? 3.452 -4.167 9.017 1.00 96.62 94 GLN A N 1
ATOM 696 C CA . GLN A 1 94 ? 4.622 -3.705 8.275 1.00 96.62 94 GLN A CA 1
ATOM 697 C C . GLN A 1 94 ? 5.354 -4.938 7.738 1.00 96.62 94 GLN A C 1
ATOM 699 O O . GLN A 1 94 ? 5.975 -5.661 8.507 1.00 96.62 94 GLN A O 1
ATOM 704 N N . MET A 1 95 ? 5.246 -5.198 6.435 1.00 96.00 95 MET A N 1
ATOM 705 C CA . MET A 1 95 ? 5.967 -6.300 5.787 1.00 96.00 95 MET A CA 1
ATOM 706 C C . MET A 1 95 ? 7.424 -5.916 5.523 1.00 96.00 95 MET A C 1
ATOM 708 O O . MET A 1 95 ? 8.315 -6.715 5.772 1.00 96.00 95 MET A O 1
ATOM 712 N N . ALA A 1 96 ? 7.653 -4.693 5.042 1.00 97.12 96 ALA A N 1
ATOM 713 C CA . ALA A 1 96 ? 8.986 -4.127 4.863 1.00 97.12 96 ALA A CA 1
ATOM 714 C C . ALA A 1 96 ? 8.918 -2.595 4.931 1.00 97.12 96 ALA A C 1
ATOM 716 O O . ALA A 1 96 ? 7.970 -1.973 4.429 1.00 97.12 96 ALA A O 1
ATOM 717 N N . SER A 1 97 ? 9.893 -1.978 5.583 1.00 95.62 97 SER A N 1
ATOM 718 C CA . SER A 1 97 ? 10.096 -0.530 5.661 1.00 95.62 97 SER A CA 1
ATOM 719 C C . SER A 1 97 ? 10.757 0.016 4.387 1.00 95.62 97 SER A C 1
ATOM 721 O O . SER A 1 97 ? 11.216 -0.733 3.531 1.00 95.62 97 SER A O 1
ATOM 723 N N . TYR A 1 98 ? 10.795 1.341 4.226 1.00 93.12 98 TYR A N 1
ATOM 724 C CA . TYR A 1 98 ? 11.378 1.970 3.031 1.00 93.12 98 TYR A CA 1
ATOM 725 C C . TYR A 1 98 ? 12.911 1.838 2.943 1.00 93.12 98 TYR A C 1
ATOM 727 O O . TYR A 1 98 ? 13.471 2.153 1.895 1.00 93.12 98 TYR A O 1
ATOM 735 N N . GLU A 1 99 ? 13.570 1.425 4.029 1.00 94.88 99 GLU A N 1
ATOM 736 C CA . GLU A 1 99 ? 15.029 1.266 4.128 1.00 94.88 99 GLU A CA 1
ATOM 737 C C . GLU A 1 99 ? 15.493 -0.128 3.685 1.00 94.88 99 GLU A C 1
ATOM 739 O O . GLU A 1 99 ? 16.679 -0.350 3.455 1.00 94.88 99 GLU A O 1
ATOM 744 N N . GLU A 1 100 ? 14.554 -1.062 3.539 1.00 97.19 100 GLU A N 1
ATOM 745 C CA . GLU A 1 100 ? 14.816 -2.449 3.170 1.00 97.19 100 GLU A CA 1
ATOM 746 C C . GLU A 1 100 ? 14.731 -2.671 1.652 1.00 97.19 100 GLU A C 1
ATOM 748 O O . GLU A 1 100 ? 14.144 -1.881 0.904 1.00 97.19 100 GLU A O 1
ATOM 753 N N . ASP A 1 101 ? 15.281 -3.796 1.180 1.00 97.62 101 ASP A N 1
ATOM 754 C CA . ASP A 1 101 ? 15.090 -4.236 -0.205 1.00 97.62 101 ASP A CA 1
ATOM 755 C C . ASP A 1 101 ? 13.657 -4.754 -0.402 1.00 97.62 101 ASP A C 1
ATOM 757 O O . ASP A 1 101 ? 13.344 -5.932 -0.213 1.00 97.62 101 ASP A O 1
ATOM 761 N N . LEU A 1 102 ? 12.775 -3.835 -0.798 1.00 97.81 102 LEU A N 1
ATOM 762 C CA . LEU A 1 102 ? 11.358 -4.108 -1.031 1.00 97.81 102 LEU A CA 1
ATOM 763 C C . LEU A 1 102 ? 11.125 -5.158 -2.120 1.00 97.81 102 LEU A C 1
ATOM 765 O O . LEU A 1 102 ? 10.189 -5.946 -2.008 1.00 97.81 102 LEU A O 1
ATOM 769 N N . ALA A 1 103 ? 11.960 -5.183 -3.164 1.00 97.88 103 ALA A N 1
ATOM 770 C CA . ALA A 1 103 ? 11.796 -6.150 -4.241 1.00 97.88 103 ALA A CA 1
ATOM 771 C C . ALA A 1 103 ? 12.096 -7.561 -3.732 1.00 97.88 103 ALA A C 1
ATOM 773 O O . ALA A 1 103 ? 11.272 -8.455 -3.909 1.00 97.88 103 ALA A O 1
ATOM 774 N N . HIS A 1 104 ? 13.216 -7.725 -3.026 1.00 98.19 104 HIS A N 1
ATOM 775 C CA . HIS A 1 104 ? 13.578 -8.999 -2.413 1.00 98.19 104 HIS A CA 1
ATOM 776 C C . HIS A 1 104 ? 12.544 -9.458 -1.371 1.00 98.19 104 HIS A C 1
ATOM 778 O O . HIS A 1 104 ? 12.138 -10.617 -1.380 1.00 98.19 104 HIS A O 1
ATOM 784 N N . ALA A 1 105 ? 12.062 -8.561 -0.503 1.00 97.75 105 ALA A N 1
ATOM 785 C CA . ALA A 1 105 ? 11.049 -8.902 0.499 1.00 97.75 105 ALA A CA 1
ATOM 786 C C . ALA A 1 105 ? 9.734 -9.393 -0.134 1.00 97.75 105 ALA A C 1
ATOM 788 O O . ALA A 1 105 ? 9.151 -10.381 0.316 1.00 97.75 105 ALA A O 1
ATOM 789 N N . GLN A 1 106 ? 9.274 -8.729 -1.200 1.00 98.06 106 GLN A N 1
ATOM 790 C CA . GLN A 1 106 ? 8.057 -9.123 -1.910 1.00 98.06 106 GLN A CA 1
ATOM 791 C C . GLN A 1 106 ? 8.239 -10.417 -2.703 1.00 98.06 106 GLN A C 1
ATOM 793 O O . GLN A 1 106 ? 7.306 -11.208 -2.766 1.00 98.06 106 GLN A O 1
ATOM 798 N N . GLU A 1 107 ? 9.404 -10.643 -3.309 1.00 98.31 107 GLU A N 1
ATOM 799 C CA . GLU A 1 107 ? 9.714 -11.904 -3.991 1.00 98.31 107 GLU A CA 1
ATOM 800 C C . GLU A 1 107 ? 9.724 -13.069 -3.014 1.00 98.31 107 GLU A C 1
ATOM 802 O O . GLU A 1 107 ? 9.023 -14.045 -3.251 1.00 98.31 107 GLU A O 1
ATOM 807 N N . LYS A 1 108 ? 10.411 -12.918 -1.876 1.00 97.75 108 LYS A N 1
ATOM 808 C CA . LYS A 1 108 ? 10.454 -13.955 -0.846 1.00 97.75 108 LYS A CA 1
ATOM 809 C C . LYS A 1 108 ? 9.050 -14.353 -0.391 1.00 97.75 108 LYS A C 1
ATOM 811 O O . LYS A 1 108 ? 8.770 -15.533 -0.286 1.00 97.75 108 LYS A O 1
ATOM 816 N N . LEU A 1 109 ? 8.159 -13.384 -0.166 1.00 96.19 109 LEU A N 1
ATOM 817 C CA . LEU A 1 109 ? 6.769 -13.679 0.194 1.00 96.19 109 LEU A CA 1
ATOM 818 C C . LEU A 1 109 ? 5.964 -14.299 -0.961 1.00 96.19 109 LEU A C 1
ATOM 820 O O . LEU A 1 109 ? 5.009 -15.022 -0.712 1.00 96.19 109 LEU A O 1
ATOM 824 N N . ALA A 1 110 ? 6.290 -13.973 -2.211 1.00 97.19 110 ALA A N 1
ATOM 825 C CA . ALA A 1 110 ? 5.597 -14.509 -3.380 1.00 97.19 110 ALA A CA 1
ATOM 826 C C . ALA A 1 110 ? 5.966 -15.968 -3.691 1.00 97.19 110 ALA A C 1
ATOM 828 O O . ALA A 1 110 ? 5.227 -16.613 -4.434 1.00 97.19 110 ALA A O 1
ATOM 829 N N . ASP A 1 111 ? 7.110 -16.432 -3.186 1.00 95.75 111 ASP A N 1
ATOM 830 C CA . ASP A 1 111 ? 7.666 -17.762 -3.442 1.00 95.75 111 ASP A CA 1
ATOM 831 C C . ASP A 1 111 ? 7.376 -18.770 -2.301 1.00 95.75 111 ASP A C 1
ATOM 833 O O . ASP A 1 111 ? 7.766 -19.932 -2.413 1.00 95.75 111 ASP A O 1
ATOM 837 N N . GLU A 1 112 ? 6.690 -18.339 -1.234 1.00 87.44 112 GLU A N 1
ATOM 838 C CA . GLU A 1 112 ? 6.126 -19.190 -0.162 1.00 87.44 112 GLU A CA 1
ATOM 839 C C . GLU A 1 112 ? 4.747 -19.746 -0.559 1.00 87.44 112 GLU A C 1
ATOM 841 O O . GLU A 1 112 ? 4.493 -20.944 -0.297 1.00 87.44 112 GLU A O 1
#